Protein AF-A0A9P8FH21-F1 (afdb_monomer_lite)

InterPro domains:
  IPR045810 eIF3h, C-terminal [PF19445] (9-127)

pLDDT: mean 87.43, std 12.47, range [43.47, 97.5]

Secondary structure (DSSP, 8-state):
-----TTPPP-GGG--S--HHHHHHHHHHHHHHHHHHHHHHHHHHHHHHHHHHHHHHHHHHHHHHHHHHHHHHTTPPPPPS-THHHH--PPPPPPHHHHHHHHHHHHHHHHHHHHHHHHHHHHHHHHHHHHS----

Organism: Aureobasidium melanogenum (NCBI:txid46634)

Radius of gyration: 32.11 Å; chains: 1; bounding box: 63×46×96 Å

Foldseek 3Di:
DDDPDDDPDDCPLLDLDPDPVLVVLVVLLVVLVVQLVVVVVVQVVLVVQQVVLVVVLVVVLVVLVVVQVVCVVVVHDRDDSCCSVVVTDRDDHDDPVSNVVSVVSNVVSVVVNVVVVVSSVVSVVVVVVVVDPDPD

Sequence (136 aa):
SLTTLPLAPNFDSLDLSIDPFLEKTCDLLLDSIETHHTELNNYQFYQRSLAREQAKITQWQTKRKAENASRAATKQPLLPEDEWQKLFKLPQEPSRLETLVNSRQVEQYARQVDAFTASISAKMFAVKSNLVPSDD

Structure (mmCIF, N/CA/C/O backbone):
data_AF-A0A9P8FH21-F1
#
_entry.id   AF-A0A9P8FH21-F1
#
loop_
_atom_site.group_PDB
_atom_site.id
_atom_site.type_symbol
_atom_site.label_atom_id
_atom_site.label_alt_id
_atom_site.label_comp_id
_atom_site.label_asym_id
_atom_site.label_entity_id
_atom_site.label_seq_id
_atom_site.pdbx_PDB_ins_code
_atom_site.Cartn_x
_atom_site.Cartn_y
_atom_site.Cartn_z
_atom_site.occupancy
_atom_site.B_iso_or_equiv
_atom_site.auth_seq_id
_atom_site.auth_comp_id
_atom_site.auth_asym_id
_atom_site.auth_atom_id
_atom_site.pdbx_PDB_model_num
ATOM 1 N N . SER A 1 1 ? 8.493 25.691 -58.695 1.00 46.06 1 SER A N 1
ATOM 2 C CA . SER A 1 1 ? 8.823 24.294 -59.027 1.00 46.06 1 SER A CA 1
ATOM 3 C C . SER A 1 1 ? 10.108 23.892 -58.353 1.00 46.06 1 SER A C 1
ATOM 5 O O . SER A 1 1 ? 11.081 24.608 -58.540 1.00 46.06 1 SER A O 1
ATOM 7 N N . LEU A 1 2 ? 10.079 22.795 -57.588 1.00 43.47 2 LEU A N 1
ATOM 8 C CA . LEU A 1 2 ? 10.987 21.635 -57.660 1.00 43.47 2 LEU A CA 1
ATOM 9 C C . LEU A 1 2 ? 10.788 20.782 -56.389 1.00 43.47 2 LEU A C 1
ATOM 11 O O . LEU A 1 2 ? 11.421 20.994 -55.364 1.00 43.47 2 LEU A O 1
ATOM 15 N N . THR A 1 3 ? 9.816 19.868 -56.488 1.00 46.44 3 THR A N 1
ATOM 16 C CA . THR A 1 3 ? 9.839 18.494 -55.949 1.00 46.44 3 THR A CA 1
ATOM 17 C C . THR A 1 3 ? 10.473 18.265 -54.572 1.00 46.44 3 THR A C 1
ATOM 19 O O . THR A 1 3 ? 11.654 17.946 -54.468 1.00 46.44 3 THR A O 1
ATOM 22 N N . THR A 1 4 ? 9.639 18.237 -53.528 1.00 56.69 4 THR A N 1
ATOM 23 C CA . THR A 1 4 ? 9.825 17.272 -52.435 1.00 56.69 4 THR A CA 1
ATOM 24 C C . THR A 1 4 ? 9.817 15.883 -53.072 1.00 56.69 4 THR A C 1
ATOM 26 O O . THR A 1 4 ? 8.760 15.449 -53.532 1.00 56.69 4 THR A O 1
ATOM 29 N N . LEU A 1 5 ? 10.974 15.227 -53.200 1.00 55.31 5 LEU A N 1
ATOM 30 C CA . LEU A 1 5 ? 11.023 13.838 -53.658 1.00 55.31 5 LEU A CA 1
ATOM 31 C C . LEU A 1 5 ? 10.168 13.004 -52.688 1.00 55.31 5 LEU A C 1
ATOM 33 O O . LEU A 1 5 ? 10.528 12.908 -51.513 1.00 55.31 5 LEU A O 1
ATOM 37 N N . PRO A 1 6 ? 9.045 12.410 -53.121 1.00 62.22 6 PRO A N 1
ATOM 38 C CA . PRO A 1 6 ? 8.458 11.331 -52.352 1.00 62.22 6 PRO A CA 1
ATOM 39 C C . PRO A 1 6 ? 9.403 10.128 -52.523 1.00 62.22 6 PRO A C 1
ATOM 41 O O . PRO A 1 6 ? 9.824 9.860 -53.645 1.00 62.22 6 PRO A O 1
ATOM 44 N N . LEU A 1 7 ? 9.729 9.411 -51.441 1.00 59.97 7 LEU A N 1
ATOM 45 C CA . LEU A 1 7 ? 10.553 8.180 -51.415 1.00 59.97 7 LEU A CA 1
ATOM 46 C C . LEU A 1 7 ? 12.087 8.341 -51.291 1.00 59.97 7 LEU A C 1
ATOM 48 O O . LEU A 1 7 ? 12.834 7.563 -51.881 1.00 59.97 7 LEU A O 1
ATOM 52 N N . ALA A 1 8 ? 12.605 9.253 -50.464 1.00 68.75 8 ALA A N 1
ATOM 53 C CA . ALA A 1 8 ? 13.892 8.933 -49.830 1.00 68.75 8 ALA A CA 1
ATOM 54 C C . ALA A 1 8 ? 13.624 7.877 -48.734 1.00 68.75 8 ALA A C 1
ATOM 56 O O . ALA A 1 8 ? 12.715 8.093 -47.927 1.00 68.75 8 ALA A O 1
ATOM 57 N N . PRO A 1 9 ? 14.327 6.729 -48.704 1.00 76.81 9 PRO A N 1
ATOM 58 C CA . PRO A 1 9 ? 14.134 5.748 -47.641 1.00 76.81 9 PRO A CA 1
ATOM 59 C C . PRO A 1 9 ? 14.473 6.371 -46.276 1.00 76.81 9 PRO A C 1
ATOM 61 O O . PRO A 1 9 ? 15.553 6.932 -46.099 1.00 76.81 9 PRO A O 1
ATOM 64 N N . ASN A 1 10 ? 13.533 6.295 -45.326 1.00 79.38 10 ASN A N 1
ATOM 65 C CA . ASN A 1 10 ? 13.765 6.672 -43.932 1.00 79.38 10 ASN A CA 1
ATOM 66 C C . ASN A 1 10 ? 14.359 5.460 -43.193 1.00 79.38 10 ASN A C 1
ATOM 68 O O . ASN A 1 10 ? 13.703 4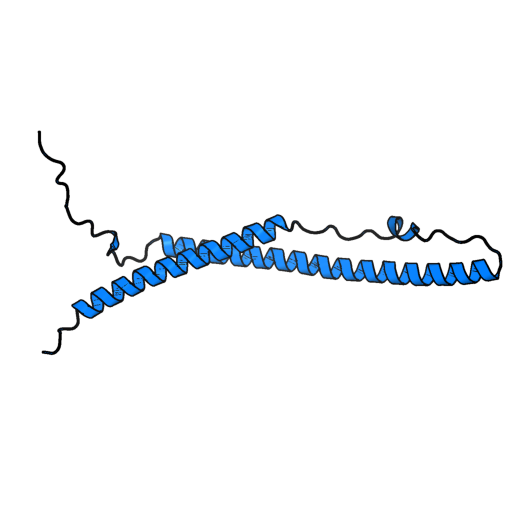.422 -43.075 1.00 79.38 10 ASN A O 1
ATOM 72 N N . PHE A 1 11 ? 15.587 5.610 -42.695 1.00 80.12 11 PHE A N 1
ATOM 73 C CA . PHE A 1 11 ? 16.305 4.577 -41.948 1.00 80.12 11 PHE A CA 1
ATOM 74 C C . PHE A 1 11 ? 16.319 4.805 -40.427 1.00 80.12 11 PHE A C 1
ATOM 76 O O . PHE A 1 11 ? 16.902 3.991 -39.720 1.00 80.12 11 PHE A O 1
ATOM 83 N N . ASP A 1 12 ? 15.644 5.836 -39.906 1.00 79.31 12 ASP A N 1
ATOM 84 C CA . ASP A 1 12 ? 15.582 6.160 -38.468 1.00 79.31 12 ASP A CA 1
ATOM 85 C C . ASP A 1 12 ? 15.056 4.971 -37.652 1.00 79.31 12 ASP A C 1
ATOM 87 O O . ASP A 1 12 ? 15.526 4.677 -36.557 1.00 79.31 12 ASP A O 1
ATOM 91 N N . SER A 1 13 ? 14.108 4.216 -38.219 1.00 75.56 13 SER A N 1
ATOM 92 C CA . SER A 1 13 ? 13.564 3.010 -37.581 1.00 75.56 13 SER A CA 1
ATOM 93 C C . SER A 1 13 ? 14.587 1.881 -37.403 1.00 75.56 13 SER A C 1
ATOM 95 O O . SER A 1 13 ? 14.368 1.015 -36.553 1.00 75.56 13 SER A O 1
ATOM 97 N N . LEU A 1 14 ? 15.682 1.889 -38.175 1.00 76.94 14 LEU A N 1
ATOM 98 C CA . LEU A 1 14 ? 16.759 0.896 -38.154 1.00 76.94 14 LEU A CA 1
ATOM 99 C C . LEU A 1 14 ? 17.937 1.303 -37.263 1.00 76.94 14 LEU A C 1
ATOM 101 O O . LEU A 1 14 ? 18.882 0.522 -37.143 1.00 76.94 14 LEU A O 1
ATOM 105 N N . ASP A 1 15 ? 17.892 2.480 -36.634 1.00 79.25 15 ASP A N 1
ATOM 106 C CA . ASP A 1 15 ? 18.950 2.894 -35.720 1.00 79.25 15 ASP A CA 1
ATOM 107 C C . ASP A 1 15 ? 19.029 1.951 -34.502 1.00 79.25 15 ASP A C 1
ATOM 109 O O . ASP A 1 15 ? 18.019 1.479 -33.961 1.00 79.25 15 ASP A O 1
ATOM 113 N N . LEU A 1 16 ? 20.266 1.636 -34.120 1.00 73.06 16 LEU A N 1
ATOM 114 C CA . LEU A 1 16 ? 20.643 0.748 -33.021 1.00 73.06 16 LEU A CA 1
ATOM 115 C C . LEU A 1 16 ? 21.127 1.515 -31.788 1.00 73.06 16 LEU A C 1
ATOM 117 O O . LEU A 1 16 ? 21.454 0.882 -30.782 1.00 73.06 16 LEU A O 1
ATOM 121 N N . SER A 1 17 ? 21.210 2.847 -31.854 1.00 70.81 17 SER A N 1
ATOM 122 C CA . SER A 1 17 ? 21.583 3.655 -30.699 1.00 70.81 17 SER A CA 1
ATOM 123 C C . SER A 1 17 ? 20.645 3.370 -29.514 1.00 70.81 17 SER A C 1
ATOM 125 O O . SER A 1 17 ? 19.428 3.231 -29.664 1.00 70.81 17 SER A O 1
ATOM 127 N N . ILE A 1 18 ? 21.225 3.199 -28.319 1.00 65.19 18 ILE A N 1
ATOM 128 C CA . ILE A 1 18 ? 20.440 3.120 -27.085 1.00 65.19 18 ILE A CA 1
ATOM 129 C C . ILE A 1 18 ? 19.862 4.516 -26.879 1.00 65.19 18 ILE A C 1
ATOM 131 O O . ILE A 1 18 ? 20.578 5.447 -26.517 1.00 65.19 18 ILE A O 1
ATOM 135 N N . ASP A 1 19 ? 18.580 4.652 -27.195 1.00 68.44 19 ASP A N 1
ATOM 136 C CA . ASP A 1 19 ? 17.860 5.912 -27.116 1.00 68.44 19 ASP A CA 1
ATOM 137 C C . ASP A 1 19 ? 17.854 6.405 -25.651 1.00 68.44 19 ASP A C 1
ATOM 139 O O . ASP A 1 19 ? 17.496 5.619 -24.764 1.00 68.44 19 ASP A O 1
ATOM 143 N N . PRO A 1 20 ? 18.191 7.681 -25.366 1.00 77.81 20 PRO A N 1
ATOM 144 C CA . PRO A 1 20 ? 17.926 8.329 -24.074 1.00 77.81 20 PRO A CA 1
ATOM 145 C C . PRO A 1 20 ? 16.510 8.070 -23.529 1.00 77.81 20 PRO A C 1
ATOM 147 O O . PRO A 1 20 ? 16.260 8.143 -22.325 1.00 77.81 20 PRO A O 1
ATOM 150 N N . PHE A 1 21 ? 15.568 7.745 -24.416 1.00 80.31 21 PHE A N 1
ATOM 151 C CA . PHE A 1 21 ? 14.236 7.277 -24.076 1.00 80.31 21 PHE A CA 1
ATOM 152 C C . PHE A 1 21 ? 14.211 5.990 -23.233 1.00 80.31 21 PHE A C 1
ATOM 154 O O . PHE A 1 21 ? 13.417 5.920 -22.293 1.00 80.31 21 PHE A O 1
ATOM 161 N N . LEU A 1 22 ? 15.052 4.983 -23.516 1.00 85.88 22 LEU A N 1
ATOM 162 C CA . LEU A 1 22 ? 15.085 3.741 -22.730 1.00 85.88 22 LEU A CA 1
ATOM 163 C C . LEU A 1 22 ? 15.569 4.014 -21.307 1.00 85.88 22 LEU A C 1
ATOM 165 O O . LEU A 1 22 ? 14.910 3.588 -20.363 1.00 85.88 22 LEU A O 1
ATOM 169 N N . GLU A 1 23 ? 16.686 4.729 -21.161 1.00 89.75 23 GLU A N 1
ATOM 170 C CA . GLU A 1 23 ? 17.256 5.087 -19.855 1.00 89.75 23 GLU A CA 1
ATOM 171 C C . GLU A 1 23 ? 16.203 5.785 -18.992 1.00 89.75 23 GLU A C 1
ATOM 173 O O . GLU A 1 23 ? 15.837 5.292 -17.926 1.00 89.75 23 GLU A O 1
ATOM 178 N N . LYS A 1 24 ? 15.580 6.835 -19.537 1.00 91.81 24 LYS A N 1
ATOM 179 C CA . LYS A 1 24 ? 14.515 7.565 -18.850 1.00 91.81 24 LYS A CA 1
ATOM 180 C C . LYS A 1 24 ? 13.305 6.691 -18.514 1.00 91.81 24 LYS A C 1
ATOM 182 O O . LYS A 1 24 ? 12.692 6.869 -17.467 1.00 91.81 24 LYS A O 1
ATOM 187 N N . THR A 1 25 ? 12.913 5.775 -19.398 1.00 92.12 25 THR A N 1
ATOM 188 C CA . THR A 1 25 ? 11.771 4.880 -19.141 1.00 92.12 25 THR A CA 1
ATOM 189 C C . THR A 1 25 ? 12.088 3.895 -18.017 1.00 92.12 25 THR A C 1
ATOM 191 O O . THR A 1 25 ? 11.220 3.619 -17.191 1.00 92.12 25 THR A O 1
ATOM 194 N N . CYS A 1 26 ? 13.324 3.398 -17.950 1.00 93.19 26 CYS A N 1
ATOM 195 C CA . CYS A 1 26 ? 13.796 2.563 -16.850 1.00 93.19 26 CYS A CA 1
ATOM 196 C C . CYS A 1 26 ? 13.823 3.334 -15.524 1.00 93.19 26 CYS A C 1
ATOM 198 O O . CYS A 1 26 ? 13.344 2.801 -14.527 1.00 93.19 26 CYS A O 1
ATOM 200 N N . ASP A 1 27 ? 14.290 4.585 -15.514 1.00 95.19 27 ASP A N 1
ATOM 201 C CA . ASP A 1 27 ? 14.259 5.434 -14.315 1.00 95.19 27 ASP A CA 1
ATOM 202 C C . ASP A 1 27 ? 12.822 5.643 -13.818 1.00 95.19 27 ASP A C 1
ATOM 204 O O . ASP A 1 27 ? 12.506 5.390 -12.657 1.00 95.19 27 ASP A O 1
ATOM 208 N N . LEU A 1 28 ? 11.907 6.002 -14.726 1.00 95.56 28 LEU A N 1
ATOM 209 C CA . LEU A 1 28 ? 10.488 6.172 -14.401 1.00 95.56 28 LEU A CA 1
ATOM 210 C C . LEU A 1 28 ? 9.838 4.871 -13.907 1.00 95.56 28 LEU A C 1
ATOM 212 O O . LEU A 1 28 ? 8.974 4.902 -13.026 1.00 95.56 28 LEU A O 1
ATOM 216 N N . LEU A 1 29 ? 10.245 3.722 -14.456 1.00 96.12 29 LEU A N 1
ATOM 217 C CA . LEU A 1 29 ? 9.797 2.417 -13.981 1.00 96.12 29 LEU A CA 1
ATOM 218 C C . LEU A 1 29 ? 10.263 2.177 -12.541 1.00 96.12 29 LEU A C 1
ATOM 220 O O . LEU A 1 29 ? 9.440 1.801 -11.706 1.00 96.12 29 LEU A O 1
ATOM 224 N N . LEU A 1 30 ? 11.537 2.422 -12.233 1.00 96.38 30 LEU A N 1
ATOM 225 C CA . LEU A 1 30 ? 12.087 2.248 -10.886 1.00 96.38 30 LEU A CA 1
ATOM 226 C C . LEU A 1 30 ? 11.380 3.148 -9.862 1.00 96.38 30 LEU A C 1
ATOM 228 O O . LEU A 1 30 ? 10.909 2.638 -8.842 1.00 96.38 30 LEU A O 1
ATOM 232 N N . ASP A 1 31 ? 11.199 4.432 -10.175 1.00 96.50 31 ASP A N 1
ATOM 233 C CA . ASP A 1 31 ? 10.489 5.388 -9.313 1.00 96.50 31 ASP A CA 1
ATOM 234 C C . ASP A 1 31 ? 9.032 4.963 -9.063 1.00 96.50 31 ASP A C 1
ATOM 236 O O . ASP A 1 31 ? 8.515 5.033 -7.939 1.00 96.50 31 ASP A O 1
ATOM 240 N N . SER A 1 32 ? 8.351 4.478 -10.110 1.00 94.62 32 SER A N 1
ATOM 241 C CA . SER A 1 32 ? 6.974 3.988 -9.986 1.00 94.62 32 SER A CA 1
ATOM 242 C C . SER A 1 32 ? 6.893 2.745 -9.092 1.00 94.62 32 SER A C 1
ATOM 244 O O . SER A 1 32 ? 6.011 2.659 -8.235 1.00 94.62 32 SER A O 1
ATOM 246 N N . ILE A 1 33 ? 7.856 1.822 -9.199 1.00 95.81 33 ILE A N 1
ATOM 247 C CA . ILE A 1 33 ? 7.936 0.625 -8.351 1.00 95.81 33 ILE A CA 1
ATOM 248 C C . ILE A 1 33 ? 8.176 1.008 -6.887 1.00 95.81 33 ILE A C 1
ATOM 250 O O . ILE A 1 33 ? 7.494 0.479 -6.005 1.00 95.81 33 ILE A O 1
ATOM 254 N N . GLU A 1 34 ? 9.096 1.933 -6.605 1.00 96.31 34 GLU A N 1
ATOM 255 C CA . GLU A 1 34 ? 9.363 2.394 -5.237 1.00 96.31 34 GLU A CA 1
ATOM 256 C C . GLU A 1 34 ? 8.126 3.053 -4.616 1.00 96.31 34 GLU A C 1
ATOM 258 O O . GLU A 1 34 ? 7.715 2.726 -3.493 1.00 96.31 34 GLU A O 1
ATOM 263 N N . THR A 1 35 ? 7.467 3.922 -5.382 1.00 94.50 35 THR A N 1
ATOM 264 C CA . THR A 1 35 ? 6.224 4.563 -4.952 1.00 94.50 35 THR A CA 1
ATOM 265 C C . THR A 1 35 ? 5.136 3.507 -4.718 1.00 94.50 35 THR A C 1
ATOM 267 O O . THR A 1 35 ? 4.415 3.563 -3.722 1.00 94.50 35 THR A O 1
ATOM 270 N N . HIS A 1 36 ? 5.034 2.490 -5.583 1.00 94.00 36 HIS A N 1
ATOM 271 C CA . HIS A 1 36 ? 4.020 1.439 -5.461 1.00 94.00 36 HIS A CA 1
ATOM 272 C C . HIS A 1 36 ? 4.242 0.626 -4.185 1.00 94.00 36 HIS A C 1
ATOM 274 O O . HIS A 1 36 ? 3.301 0.312 -3.452 1.00 94.00 36 HIS A O 1
ATOM 280 N N . HIS A 1 37 ? 5.503 0.336 -3.880 1.00 93.88 37 HIS A N 1
ATOM 281 C CA . HIS A 1 37 ? 5.882 -0.386 -2.680 1.00 93.88 37 HIS A CA 1
ATOM 282 C C . HIS A 1 37 ? 5.603 0.426 -1.405 1.00 93.88 37 HIS A C 1
ATOM 284 O O . HIS A 1 37 ? 5.139 -0.126 -0.405 1.00 93.88 37 HIS A O 1
ATOM 290 N N . THR A 1 38 ? 5.812 1.741 -1.444 1.00 93.88 38 THR A N 1
ATOM 291 C CA . THR A 1 38 ? 5.459 2.653 -0.344 1.00 93.88 38 THR A CA 1
ATOM 292 C C . THR A 1 38 ? 3.951 2.650 -0.077 1.00 93.88 38 THR A C 1
ATOM 294 O O . THR A 1 38 ? 3.523 2.441 1.062 1.00 93.88 38 THR A O 1
ATOM 297 N N . GLU A 1 39 ? 3.133 2.775 -1.124 1.00 91.62 39 GLU A N 1
ATOM 298 C CA . GLU A 1 39 ? 1.669 2.720 -1.019 1.00 91.62 39 GLU A CA 1
ATOM 299 C C . GLU A 1 39 ? 1.170 1.374 -0.469 1.00 91.62 39 GLU A C 1
ATOM 301 O O . GLU A 1 39 ? 0.307 1.328 0.415 1.00 91.62 39 GLU A O 1
ATOM 306 N N . LEU A 1 40 ? 1.760 0.260 -0.916 1.00 91.19 40 LEU A N 1
ATOM 307 C CA . LEU A 1 40 ? 1.452 -1.066 -0.377 1.00 91.19 40 LEU A CA 1
ATOM 308 C C . LEU A 1 40 ? 1.767 -1.168 1.118 1.00 91.19 40 LEU A C 1
ATOM 310 O O . LEU A 1 40 ? 0.956 -1.696 1.883 1.00 91.19 40 LEU A O 1
ATOM 314 N N . ASN A 1 41 ? 2.915 -0.652 1.556 1.00 93.62 41 ASN A N 1
ATOM 315 C CA . ASN A 1 41 ? 3.290 -0.657 2.969 1.00 93.62 41 ASN A CA 1
ATOM 316 C C . ASN A 1 41 ? 2.314 0.166 3.824 1.00 93.62 41 ASN A C 1
ATOM 318 O O . ASN A 1 41 ? 1.899 -0.294 4.896 1.00 93.62 41 ASN A O 1
ATOM 322 N N . ASN A 1 42 ? 1.882 1.329 3.330 1.00 93.12 42 ASN A N 1
ATOM 323 C CA . ASN A 1 42 ? 0.864 2.159 3.979 1.00 93.12 42 ASN A CA 1
ATOM 324 C C . ASN A 1 42 ? -0.461 1.399 4.135 1.00 93.12 42 ASN A C 1
ATOM 326 O O . ASN A 1 42 ? -1.042 1.360 5.226 1.00 93.12 42 ASN A O 1
ATOM 330 N N . TYR A 1 43 ? -0.910 0.722 3.075 1.00 92.56 43 TYR A N 1
ATOM 331 C CA . TYR A 1 43 ? -2.133 -0.078 3.108 1.00 92.56 43 TYR A CA 1
ATOM 332 C C . TYR A 1 43 ? -2.036 -1.268 4.073 1.00 92.56 43 TYR A C 1
ATOM 334 O O . TYR A 1 43 ? -2.951 -1.519 4.860 1.00 92.56 43 TYR A O 1
ATOM 342 N N . GLN A 1 44 ? -0.908 -1.978 4.089 1.00 94.12 44 GLN A N 1
ATOM 343 C CA . GLN A 1 44 ? -0.686 -3.072 5.035 1.00 94.12 44 GLN A CA 1
ATOM 344 C C . GLN A 1 44 ? -0.667 -2.586 6.490 1.00 94.12 44 GLN A C 1
ATOM 346 O O . GLN A 1 44 ? -1.193 -3.257 7.383 1.00 94.12 44 GLN A O 1
ATOM 351 N N . PHE A 1 45 ? -0.071 -1.419 6.756 1.00 95.56 45 PHE A N 1
ATOM 352 C CA . PHE A 1 45 ? -0.115 -0.804 8.080 1.00 95.56 45 PHE A CA 1
ATOM 353 C C . PHE A 1 45 ? -1.556 -0.488 8.498 1.00 95.56 45 PHE A C 1
ATOM 355 O O . PHE A 1 45 ? -1.962 -0.851 9.609 1.00 95.56 45 PHE A O 1
ATOM 362 N N . TYR A 1 46 ? -2.335 0.114 7.596 1.00 95.88 46 TYR A N 1
ATOM 363 C CA . TYR A 1 46 ? -3.760 0.359 7.797 1.00 95.88 46 TYR A CA 1
ATOM 364 C C . TYR A 1 46 ? -4.513 -0.935 8.132 1.00 95.88 46 TYR A C 1
ATOM 366 O O . TYR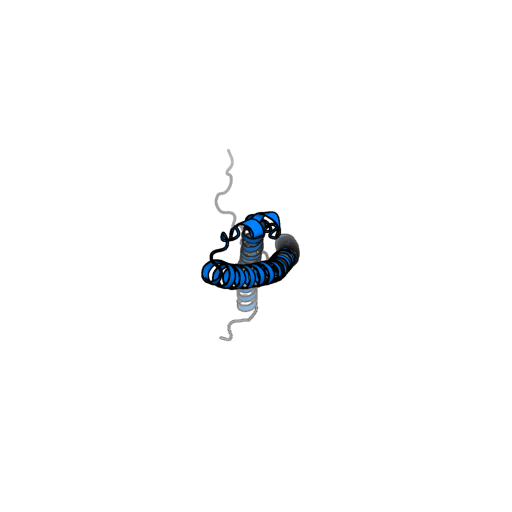 A 1 46 ? -5.175 -0.989 9.169 1.00 95.88 46 TYR A O 1
ATOM 374 N N . GLN A 1 47 ? -4.344 -2.003 7.343 1.00 95.69 47 GLN A N 1
ATOM 375 C CA . GLN A 1 47 ? -5.006 -3.289 7.586 1.00 95.69 47 GLN A CA 1
ATOM 376 C C . GLN A 1 47 ? -4.676 -3.869 8.966 1.00 95.69 47 GLN A C 1
ATOM 378 O O . GLN A 1 47 ? -5.574 -4.308 9.686 1.00 95.69 47 GLN A O 1
ATOM 383 N N . ARG A 1 48 ? -3.401 -3.833 9.379 1.00 97.19 48 ARG A N 1
ATOM 384 C CA . ARG A 1 48 ? -3.002 -4.290 10.722 1.00 97.19 48 ARG A CA 1
ATOM 385 C C . ARG A 1 48 ? -3.649 -3.450 11.821 1.00 97.19 48 ARG A C 1
ATOM 387 O O . ARG A 1 48 ? -4.032 -3.992 12.856 1.00 97.19 48 ARG A O 1
ATOM 394 N N . SER A 1 49 ? -3.751 -2.138 11.625 1.00 96.06 49 SER A N 1
ATOM 395 C CA . SER A 1 49 ? -4.396 -1.239 12.584 1.00 96.06 49 SER A CA 1
ATOM 396 C C . SER A 1 49 ? -5.898 -1.500 12.683 1.00 96.06 49 SER A C 1
ATOM 398 O O . SER A 1 49 ? -6.426 -1.658 13.784 1.00 96.06 49 SER A O 1
ATOM 400 N N . LEU A 1 50 ? -6.561 -1.649 11.536 1.00 96.88 50 LEU A N 1
ATOM 401 C CA . LEU A 1 50 ? -7.980 -1.959 11.440 1.00 96.88 50 LEU A CA 1
ATOM 402 C C . LEU A 1 50 ? -8.303 -3.284 12.137 1.00 96.88 50 LEU A C 1
ATOM 404 O O . LEU A 1 50 ? -9.220 -3.339 12.951 1.00 96.88 50 LEU A O 1
ATOM 408 N N . ALA A 1 51 ? -7.514 -4.331 11.883 1.00 97.00 51 ALA A N 1
ATOM 409 C CA . ALA A 1 51 ? -7.706 -5.641 12.500 1.00 97.00 51 ALA A CA 1
ATOM 410 C C . ALA A 1 51 ? -7.611 -5.584 14.035 1.00 97.00 51 ALA A C 1
ATOM 412 O O . ALA A 1 51 ? -8.413 -6.211 14.731 1.00 97.00 51 ALA A O 1
ATOM 413 N N . ARG A 1 52 ? -6.668 -4.800 14.579 1.00 96.88 52 ARG A N 1
ATOM 414 C CA . ARG A 1 52 ? -6.545 -4.605 16.033 1.00 96.88 52 ARG A CA 1
ATOM 415 C C . ARG A 1 52 ? -7.763 -3.902 16.623 1.00 96.88 52 ARG A C 1
ATOM 417 O O . ARG A 1 52 ? -8.263 -4.344 17.655 1.00 96.88 52 ARG A O 1
ATOM 424 N N . GLU A 1 53 ? -8.243 -2.832 15.993 1.00 96.12 53 GLU A N 1
ATOM 425 C CA . GLU A 1 53 ? -9.433 -2.121 16.479 1.00 96.12 53 GLU A CA 1
ATOM 426 C C . GLU A 1 53 ? -10.695 -2.982 16.356 1.00 96.12 53 GLU A C 1
ATOM 428 O O . GLU A 1 53 ? -11.475 -3.072 17.304 1.00 96.12 53 GLU A O 1
ATOM 433 N N . GLN A 1 54 ? -10.849 -3.724 15.258 1.00 96.19 54 GLN A N 1
ATOM 434 C CA . GLN A 1 54 ? -11.973 -4.640 15.075 1.00 96.19 54 GLN A CA 1
ATOM 435 C C . GLN A 1 54 ? -11.995 -5.751 16.136 1.00 96.19 54 GLN A C 1
ATOM 437 O O . GLN A 1 54 ? -13.064 -6.113 16.635 1.00 96.19 54 GLN A O 1
ATOM 442 N N . ALA A 1 55 ? -10.827 -6.264 16.535 1.00 97.25 55 ALA A N 1
ATOM 443 C CA . ALA A 1 55 ? -10.722 -7.240 17.616 1.00 97.25 55 ALA A CA 1
ATOM 444 C C . ALA A 1 55 ? -11.180 -6.655 18.965 1.00 97.25 55 ALA A C 1
ATOM 446 O O . ALA A 1 55 ? -11.928 -7.311 19.695 1.00 97.25 55 ALA A O 1
ATOM 447 N N . LYS A 1 56 ? -10.803 -5.406 19.279 1.00 96.69 56 LYS A N 1
ATOM 448 C CA . LYS A 1 56 ? -11.257 -4.711 20.498 1.00 96.69 56 LYS A CA 1
ATOM 449 C C . LYS A 1 56 ? -12.769 -4.494 20.500 1.00 96.69 56 LYS A C 1
ATOM 451 O O . LYS A 1 56 ? -13.416 -4.781 21.506 1.00 96.69 56 LYS A O 1
ATOM 456 N N . ILE A 1 57 ? -13.332 -4.049 19.374 1.00 97.06 57 ILE A N 1
ATOM 457 C CA . ILE A 1 57 ? -14.780 -3.856 19.209 1.00 97.06 57 ILE A CA 1
ATOM 458 C C . ILE A 1 57 ? -15.513 -5.184 19.419 1.00 97.06 57 ILE A C 1
ATOM 460 O O . ILE A 1 57 ? -16.446 -5.253 20.214 1.00 97.06 57 ILE A O 1
ATOM 464 N N . THR A 1 58 ? -15.046 -6.259 18.782 1.00 96.94 58 THR A N 1
ATOM 465 C CA . THR A 1 58 ? -15.652 -7.596 18.901 1.00 96.94 58 THR A CA 1
ATOM 466 C C . THR A 1 58 ? -15.613 -8.102 20.346 1.00 96.94 58 THR A C 1
ATOM 468 O O . THR A 1 58 ? -16.605 -8.624 20.864 1.00 96.94 58 THR A O 1
ATOM 471 N N . GLN A 1 59 ? -14.486 -7.908 21.038 1.00 97.19 59 GLN A N 1
ATOM 472 C CA . GLN A 1 59 ? -14.355 -8.278 22.446 1.00 97.19 59 GLN A CA 1
ATOM 473 C C . GLN A 1 59 ? -15.294 -7.453 23.337 1.00 97.19 59 GLN A C 1
ATOM 475 O O . GLN A 1 59 ? -15.927 -8.007 24.239 1.00 97.19 59 GLN A O 1
ATOM 480 N N . TRP A 1 60 ? -15.408 -6.145 23.088 1.00 97.50 60 TRP A N 1
ATOM 481 C CA . TRP A 1 60 ? -16.330 -5.268 23.808 1.00 97.50 60 TRP A CA 1
ATOM 482 C C . TRP A 1 60 ? -17.785 -5.699 23.600 1.00 97.50 60 TRP A C 1
ATOM 484 O O . TRP A 1 60 ? -18.509 -5.865 24.578 1.00 97.50 60 TRP A O 1
ATOM 494 N N . GLN A 1 61 ? -18.190 -5.968 22.355 1.00 96.56 61 GLN A N 1
ATOM 495 C CA . GLN A 1 61 ? -19.551 -6.397 22.016 1.00 96.56 61 GLN A CA 1
ATOM 496 C C . GLN A 1 61 ? -19.893 -7.729 22.685 1.00 96.56 61 GLN A C 1
ATOM 498 O O . GLN A 1 61 ? -20.964 -7.879 23.269 1.00 96.56 61 GLN A O 1
ATOM 503 N N . THR A 1 62 ? -18.951 -8.675 22.678 1.00 97.06 62 THR A N 1
ATOM 504 C CA . THR A 1 62 ? -19.114 -9.972 23.349 1.00 97.06 62 THR A CA 1
ATOM 505 C C . THR A 1 62 ? -19.338 -9.795 24.853 1.00 97.06 62 THR A C 1
ATOM 507 O O . THR A 1 62 ? -20.259 -10.389 25.415 1.00 97.06 62 THR A O 1
ATOM 510 N N . LYS A 1 63 ? -18.544 -8.934 25.509 1.00 96.62 63 LYS A N 1
ATOM 511 C CA . LYS A 1 63 ? -18.709 -8.620 26.939 1.00 96.62 63 LYS A CA 1
ATOM 512 C C . LYS A 1 63 ? -20.041 -7.923 27.219 1.00 96.62 63 LYS A C 1
ATOM 514 O O . LYS A 1 63 ? -20.742 -8.324 28.144 1.00 96.62 63 LYS A O 1
ATOM 519 N N . ARG A 1 64 ? -20.416 -6.931 26.404 1.00 97.19 64 ARG A N 1
ATOM 520 C CA . ARG A 1 64 ? -21.675 -6.184 26.542 1.00 97.19 64 ARG A CA 1
ATOM 521 C C . ARG A 1 64 ? -22.889 -7.103 26.407 1.00 97.19 64 ARG A C 1
ATOM 523 O O . ARG A 1 64 ? -23.795 -7.030 27.230 1.00 97.19 64 ARG A O 1
ATOM 530 N N . LYS A 1 65 ? -22.871 -8.026 25.443 1.00 96.25 65 LYS A N 1
ATOM 531 C CA . LYS A 1 65 ? -23.932 -9.025 25.253 1.00 96.25 65 LYS A CA 1
ATOM 532 C C . LYS A 1 65 ? -24.061 -9.975 26.448 1.00 96.25 65 LYS A C 1
ATOM 534 O O . LYS A 1 65 ? -25.173 -10.268 26.881 1.00 96.25 65 LYS A O 1
ATOM 539 N N . ALA A 1 66 ? -22.939 -10.435 27.003 1.00 96.19 66 ALA A N 1
ATOM 540 C CA . ALA A 1 66 ? -22.941 -11.284 28.196 1.00 96.19 66 ALA A CA 1
ATOM 541 C C . ALA A 1 66 ? -23.483 -10.543 29.434 1.00 96.19 66 ALA A C 1
ATOM 543 O O . ALA A 1 66 ? -24.277 -11.103 30.190 1.00 96.19 66 ALA A O 1
ATOM 544 N N . GLU A 1 67 ? -23.114 -9.270 29.617 1.00 96.31 67 GLU A N 1
ATOM 545 C CA . GLU A 1 67 ? -23.661 -8.428 30.689 1.00 96.31 67 GLU A CA 1
ATOM 546 C C . GLU A 1 67 ? -25.173 -8.226 30.523 1.00 96.31 67 GLU A C 1
ATOM 548 O O . GLU A 1 67 ? -25.933 -8.411 31.474 1.00 96.31 67 GLU A O 1
ATOM 553 N N . ASN A 1 68 ? -25.621 -7.917 29.306 1.00 96.50 68 ASN A N 1
ATOM 554 C CA . ASN A 1 68 ? -27.033 -7.746 28.978 1.00 96.50 68 ASN A CA 1
ATOM 555 C C . ASN A 1 68 ? -27.858 -9.011 29.264 1.00 96.50 68 ASN A C 1
ATOM 557 O O . ASN A 1 68 ? -28.958 -8.910 29.806 1.00 96.50 68 ASN A O 1
ATOM 561 N N . ALA A 1 69 ? -27.316 -10.203 28.993 1.00 96.00 69 ALA A N 1
ATOM 562 C CA . ALA A 1 69 ? -27.965 -11.464 29.350 1.00 96.00 69 ALA A CA 1
ATOM 563 C C . ALA A 1 69 ? -28.139 -11.626 30.875 1.00 96.00 69 ALA A C 1
ATOM 565 O O . ALA A 1 69 ? -29.204 -12.035 31.339 1.00 96.00 69 ALA A O 1
ATOM 566 N N . SER A 1 70 ? -27.126 -11.249 31.665 1.00 95.75 70 SER A N 1
ATOM 567 C CA . SER A 1 70 ? -27.196 -11.262 33.136 1.00 95.75 70 SER A CA 1
ATOM 568 C C . SER A 1 70 ? -28.198 -10.233 33.687 1.00 95.75 70 SER A C 1
ATOM 570 O O . SER A 1 70 ? -29.008 -10.539 34.569 1.00 95.75 70 SER A O 1
ATOM 572 N N . ARG A 1 71 ? -28.214 -9.020 33.118 1.00 96.38 71 ARG A N 1
ATOM 573 C CA . ARG A 1 71 ? -29.191 -7.968 33.451 1.00 96.38 71 ARG A CA 1
ATOM 574 C C . ARG A 1 71 ? -30.620 -8.410 33.156 1.00 96.38 71 ARG A C 1
ATOM 576 O O . ARG A 1 71 ? -31.492 -8.251 34.004 1.00 96.38 71 ARG A O 1
ATOM 583 N N . ALA A 1 72 ? -30.852 -9.047 32.009 1.00 95.62 72 ALA A N 1
ATOM 584 C CA . ALA A 1 72 ? -32.162 -9.588 31.659 1.00 95.62 72 ALA A CA 1
ATOM 585 C C . ALA A 1 72 ? -32.639 -10.647 32.672 1.00 95.62 72 ALA A C 1
ATOM 587 O O . ALA A 1 72 ? -33.783 -10.588 33.126 1.00 95.62 72 ALA A O 1
ATOM 588 N N . ALA A 1 73 ? -31.758 -11.562 33.097 1.00 95.38 73 ALA A N 1
ATOM 589 C CA . ALA A 1 73 ? -32.077 -12.575 34.109 1.00 95.38 73 ALA A CA 1
ATOM 590 C C . ALA A 1 73 ? -32.439 -11.964 35.477 1.00 95.38 73 ALA A C 1
ATOM 592 O O . ALA A 1 73 ? -33.298 -12.482 36.189 1.00 95.38 73 ALA A O 1
ATOM 593 N N . THR A 1 74 ? -31.823 -10.832 35.824 1.00 95.94 74 THR A N 1
ATOM 594 C CA . THR A 1 74 ? -32.079 -10.082 37.066 1.00 95.94 74 THR A CA 1
ATOM 595 C C . THR A 1 74 ? -33.149 -8.993 36.918 1.00 95.94 74 THR A C 1
ATOM 597 O O . THR A 1 74 ? -33.370 -8.225 37.853 1.00 95.94 74 THR A O 1
ATOM 600 N N . LYS A 1 75 ? -33.850 -8.940 35.772 1.00 94.56 75 LYS A N 1
ATOM 601 C CA . LYS A 1 75 ? -34.878 -7.936 35.431 1.00 94.56 75 LYS A CA 1
ATOM 602 C C . LYS A 1 75 ? -34.377 -6.482 35.494 1.00 94.56 75 LYS A C 1
ATOM 604 O O . LYS A 1 75 ? -35.155 -5.565 35.749 1.00 94.56 75 LYS A O 1
ATOM 609 N N . GLN A 1 76 ? -33.088 -6.266 35.250 1.00 95.00 76 GLN A N 1
ATOM 610 C CA . GLN A 1 76 ? -32.494 -4.943 35.082 1.00 95.00 76 GLN A CA 1
ATOM 611 C C . GLN A 1 76 ? -32.590 -4.477 33.619 1.00 95.00 76 GLN A C 1
ATOM 613 O O . GLN A 1 76 ? -32.579 -5.309 32.707 1.00 95.00 76 GLN A O 1
ATOM 618 N N . PRO A 1 77 ? -32.650 -3.157 33.364 1.00 92.94 77 PRO A N 1
ATOM 619 C CA . PRO A 1 77 ? -32.630 -2.625 32.007 1.00 92.94 77 PRO A CA 1
ATOM 620 C C . PRO A 1 77 ? -31.308 -2.953 31.298 1.00 92.94 77 PRO A C 1
ATOM 622 O O . PRO A 1 77 ? -30.228 -2.893 31.895 1.00 92.94 77 PRO A O 1
ATOM 625 N N . LEU A 1 78 ? -31.423 -3.288 30.012 1.00 94.12 78 LEU A N 1
ATOM 626 C CA . LEU A 1 78 ? -30.307 -3.584 29.112 1.00 94.12 78 LEU A CA 1
ATOM 627 C C . LEU A 1 78 ? -29.488 -2.318 28.840 1.00 94.12 78 LEU A C 1
ATOM 629 O O . LEU A 1 78 ? -30.034 -1.217 28.756 1.00 94.12 78 LEU A O 1
ATOM 633 N N . LEU A 1 79 ? -28.180 -2.486 28.674 1.00 93.69 79 LEU A N 1
ATOM 634 C CA . LEU A 1 79 ? -27.293 -1.419 28.231 1.00 93.69 79 LEU A CA 1
ATOM 635 C C . LEU A 1 79 ? -27.255 -1.345 26.695 1.00 93.69 79 LEU A C 1
ATOM 637 O O . LEU A 1 79 ? -27.404 -2.381 26.037 1.00 93.69 79 LEU A O 1
ATOM 641 N N . PRO A 1 80 ? -26.995 -0.160 26.111 1.00 93.00 80 PRO A N 1
ATOM 642 C CA . PRO A 1 80 ? -26.916 0.002 24.660 1.00 93.00 80 PRO A CA 1
ATOM 643 C C . PRO A 1 80 ? -25.788 -0.834 24.041 1.00 93.00 80 PRO A C 1
ATOM 645 O O . PRO A 1 80 ? -24.709 -0.970 24.619 1.00 93.00 80 PRO A O 1
ATOM 648 N N . GLU A 1 81 ? -26.006 -1.388 22.851 1.00 91.31 81 GLU A N 1
ATOM 649 C CA . GLU A 1 81 ? -25.011 -2.221 22.153 1.00 91.31 81 GLU A CA 1
ATOM 650 C C . GLU A 1 81 ? -24.222 -1.456 21.080 1.00 91.31 81 GLU A C 1
ATOM 652 O O . GLU A 1 81 ? -23.309 -2.011 20.478 1.00 91.31 81 GLU A O 1
ATOM 657 N N . ASP A 1 82 ? -24.531 -0.180 20.860 1.00 92.00 82 ASP A N 1
ATOM 658 C CA . ASP A 1 82 ? -23.936 0.714 19.860 1.00 92.00 82 ASP A CA 1
ATOM 659 C C . ASP A 1 82 ? -22.884 1.678 20.440 1.00 92.00 82 ASP A C 1
ATOM 661 O O . ASP A 1 82 ? -22.150 2.317 19.688 1.00 92.00 82 ASP A O 1
ATOM 665 N N . GLU A 1 83 ? -22.736 1.744 21.770 1.00 93.06 83 GLU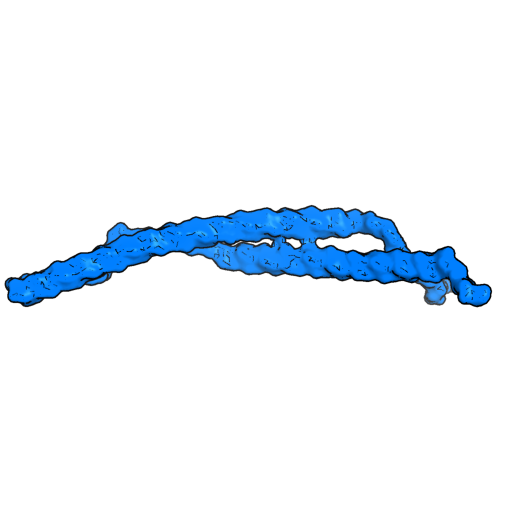 A N 1
ATOM 666 C CA . GLU A 1 83 ? -21.765 2.617 22.457 1.00 93.06 83 GLU A CA 1
ATOM 667 C C . GLU A 1 83 ? -20.323 2.469 21.950 1.00 93.06 83 GLU A C 1
ATOM 669 O O . GLU A 1 83 ? -19.556 3.435 21.978 1.00 93.06 83 GLU A O 1
ATOM 674 N N . TRP A 1 84 ? -19.949 1.294 21.440 1.00 91.38 84 TRP A N 1
ATOM 675 C CA . TRP A 1 84 ? -18.631 1.063 20.849 1.00 91.38 84 TRP A CA 1
ATOM 676 C C . TRP A 1 84 ? -18.295 2.055 19.726 1.00 91.38 84 TRP A C 1
ATOM 678 O O . TRP A 1 84 ? -17.128 2.395 19.570 1.00 91.38 84 TRP A O 1
ATOM 688 N N . GLN A 1 85 ? -19.286 2.581 18.999 1.00 92.06 85 GLN A N 1
ATOM 689 C CA . GLN A 1 85 ? -19.067 3.566 17.932 1.00 92.06 85 GLN A CA 1
ATOM 690 C C . GLN A 1 85 ? -18.498 4.892 18.457 1.00 92.06 85 GLN A C 1
ATOM 692 O O . GLN A 1 85 ? -17.815 5.610 17.732 1.00 92.06 85 GLN A O 1
ATOM 697 N N . LYS A 1 86 ? -18.773 5.227 19.724 1.00 92.88 86 LYS A N 1
ATOM 698 C CA . LYS A 1 86 ? -18.219 6.412 20.398 1.00 92.88 86 LYS A CA 1
ATOM 699 C C . LYS A 1 86 ? -16.890 6.104 21.087 1.00 92.88 86 LYS A C 1
ATOM 701 O O . LYS A 1 86 ? -16.046 6.989 21.209 1.00 92.88 86 LYS A O 1
ATOM 706 N N . LEU A 1 87 ? -16.722 4.866 21.556 1.00 92.19 87 LEU A N 1
ATOM 707 C CA . LEU A 1 87 ? -15.552 4.420 22.318 1.00 92.19 87 LEU A CA 1
ATOM 708 C C . LEU A 1 87 ? -14.348 4.095 21.427 1.00 92.19 87 LEU A C 1
ATOM 710 O O . LEU A 1 87 ? -13.212 4.357 21.820 1.00 92.19 87 LEU A O 1
ATOM 714 N N . PHE A 1 88 ? -14.585 3.529 20.244 1.00 93.94 88 PHE A N 1
ATOM 715 C CA . PHE A 1 88 ? -13.542 3.092 19.321 1.00 93.94 88 PHE A CA 1
ATOM 716 C C . PHE A 1 88 ? -13.565 3.941 18.055 1.00 93.94 88 PHE A C 1
ATOM 718 O O . PHE A 1 88 ? -14.612 4.162 17.452 1.00 93.94 88 PHE A O 1
ATOM 725 N N . LYS A 1 89 ? -12.385 4.396 17.631 1.00 92.69 89 LYS A N 1
ATOM 726 C CA . LYS A 1 89 ? -12.199 5.115 16.370 1.00 92.69 89 LYS A CA 1
ATOM 727 C C . LYS A 1 89 ? -11.469 4.204 15.400 1.00 92.69 89 LYS A C 1
ATOM 729 O O . LYS A 1 89 ? -10.339 3.803 15.671 1.00 92.69 89 LYS A O 1
ATOM 734 N N . LEU A 1 90 ? -12.115 3.878 14.283 1.00 91.38 90 LEU A N 1
ATOM 735 C CA . LEU A 1 90 ? -11.473 3.084 13.245 1.00 91.38 90 LEU A CA 1
ATOM 736 C C . LEU A 1 90 ? -10.382 3.921 12.555 1.00 91.38 90 LEU A C 1
ATOM 738 O O . LEU A 1 90 ? -10.569 5.128 12.368 1.00 91.38 90 LEU A O 1
ATOM 742 N N . PRO A 1 91 ? -9.248 3.307 12.172 1.00 92.19 91 PRO A N 1
ATOM 743 C CA . PRO A 1 91 ? -8.242 3.978 11.362 1.00 92.19 91 PRO A CA 1
ATOM 744 C C . PRO A 1 91 ? -8.850 4.472 10.047 1.00 92.19 91 PRO A C 1
ATOM 746 O O . PRO A 1 91 ? -9.740 3.827 9.490 1.00 92.19 91 PRO A O 1
ATOM 749 N N . GLN A 1 92 ? -8.354 5.595 9.536 1.00 90.50 92 GLN A N 1
ATOM 750 C CA . GLN A 1 92 ? -8.760 6.100 8.229 1.00 90.50 92 GLN A CA 1
ATOM 751 C C . GLN A 1 92 ? -8.133 5.243 7.126 1.00 90.50 92 GLN A C 1
ATOM 753 O O . GLN A 1 92 ? -6.932 4.970 7.158 1.00 90.50 92 GLN A O 1
ATOM 758 N N . GLU A 1 93 ? -8.950 4.819 6.162 1.00 90.00 93 GLU A N 1
ATOM 759 C CA . GLU A 1 93 ? -8.469 4.086 4.994 1.00 90.00 93 GLU A CA 1
ATOM 760 C C . GLU A 1 93 ? -7.604 5.006 4.114 1.00 90.00 93 GLU A C 1
ATOM 762 O O . GLU A 1 93 ? -8.039 6.120 3.796 1.00 90.00 93 GLU A O 1
ATOM 767 N N . PRO A 1 94 ? -6.383 4.585 3.731 1.00 88.62 94 PRO A N 1
ATOM 768 C CA . PRO A 1 94 ? -5.576 5.331 2.774 1.00 88.62 94 PRO A CA 1
ATOM 769 C C . PRO A 1 94 ? -6.240 5.332 1.388 1.00 88.62 94 PRO A C 1
ATOM 771 O O . PRO A 1 94 ? -7.034 4.451 1.055 1.00 88.62 94 PRO A O 1
ATOM 774 N N . SER A 1 95 ? -5.919 6.328 0.561 1.00 86.31 95 SER A N 1
ATOM 775 C CA . SER A 1 95 ? -6.518 6.466 -0.771 1.00 86.31 95 SER A CA 1
ATOM 776 C C . SER A 1 95 ? -6.189 5.267 -1.662 1.00 86.31 95 SER A C 1
ATOM 778 O O . SER A 1 95 ? -5.036 5.032 -2.008 1.00 86.31 95 SER A O 1
ATOM 780 N N . ARG A 1 96 ? -7.216 4.536 -2.110 1.00 86.69 96 ARG A N 1
ATOM 781 C CA . ARG A 1 96 ? -7.047 3.433 -3.074 1.00 86.69 96 ARG A CA 1
ATOM 782 C C . ARG A 1 96 ? -6.756 3.918 -4.495 1.00 86.69 96 ARG A C 1
ATOM 784 O 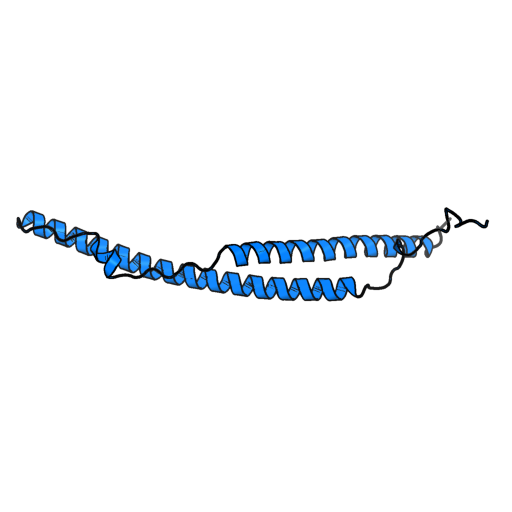O . ARG A 1 96 ? -6.261 3.142 -5.309 1.00 86.69 96 ARG A O 1
ATOM 791 N N . LEU A 1 97 ? -7.093 5.172 -4.803 1.00 91.50 97 LEU A N 1
ATOM 792 C CA . LEU A 1 97 ? -6.897 5.749 -6.132 1.00 91.50 97 LEU A CA 1
ATOM 793 C C . LEU A 1 97 ? -5.408 5.863 -6.468 1.00 91.50 97 LEU A C 1
ATOM 795 O O . LEU A 1 97 ? -5.007 5.456 -7.553 1.00 91.50 97 LEU A O 1
ATOM 799 N N . GLU A 1 98 ? -4.599 6.334 -5.520 1.00 86.31 98 GLU A N 1
ATOM 800 C CA . GLU A 1 98 ? -3.150 6.498 -5.699 1.00 86.31 98 GLU A CA 1
ATOM 801 C C . GLU A 1 98 ? -2.474 5.158 -5.999 1.00 86.31 98 GLU A C 1
ATOM 803 O O . GLU A 1 98 ? -1.750 5.018 -6.987 1.00 86.31 98 GLU A O 1
ATOM 808 N N . THR A 1 99 ? -2.806 4.117 -5.226 1.00 89.19 99 THR A N 1
ATOM 809 C CA . THR A 1 99 ? -2.300 2.760 -5.471 1.00 89.19 99 THR A CA 1
ATOM 810 C C . THR A 1 99 ? -2.682 2.249 -6.864 1.00 89.19 99 THR A C 1
ATOM 812 O O . THR A 1 99 ? -1.855 1.641 -7.547 1.00 89.19 99 THR A O 1
ATOM 815 N N . LEU A 1 100 ? -3.922 2.488 -7.310 1.00 91.75 100 LEU A N 1
ATOM 816 C CA . LEU A 1 100 ? -4.397 2.059 -8.630 1.00 91.75 100 LEU A CA 1
ATOM 817 C C . LEU A 1 100 ? -3.673 2.786 -9.766 1.00 91.75 100 LEU A C 1
ATOM 819 O O . LEU A 1 100 ? -3.233 2.137 -10.716 1.00 91.75 100 LEU A O 1
ATOM 823 N N . VAL A 1 101 ? -3.547 4.110 -9.668 1.00 93.69 101 VAL A N 1
ATOM 824 C CA . VAL A 1 101 ? -2.868 4.938 -10.674 1.00 93.69 101 VAL A CA 1
ATOM 825 C C . VAL A 1 101 ? -1.416 4.507 -10.807 1.00 93.69 101 VAL A C 1
ATOM 827 O O . VAL A 1 101 ? -0.955 4.239 -11.915 1.00 93.69 101 VAL A O 1
ATOM 830 N N . ASN A 1 102 ? -0.721 4.350 -9.686 1.00 92.19 102 ASN A N 1
ATOM 831 C CA . ASN A 1 102 ? 0.671 3.945 -9.697 1.00 92.19 102 ASN A CA 1
ATOM 832 C C . ASN A 1 102 ? 0.865 2.526 -10.261 1.00 92.19 102 ASN A C 1
ATOM 834 O O . ASN A 1 102 ? 1.703 2.305 -11.129 1.00 92.19 102 ASN A O 1
ATOM 838 N N . SER A 1 103 ? 0.002 1.574 -9.886 1.00 92.56 103 SER A N 1
ATOM 839 C CA . SER A 1 103 ? 0.042 0.219 -10.466 1.00 92.56 103 SER A CA 1
ATOM 840 C C . SER A 1 103 ? -0.050 0.243 -11.998 1.00 92.56 103 SER A C 1
ATOM 842 O O . SER A 1 103 ? 0.612 -0.540 -12.677 1.00 92.56 103 SER A O 1
ATOM 844 N N . ARG A 1 104 ? -0.851 1.159 -12.562 1.00 94.75 104 ARG A N 1
ATOM 845 C CA . ARG A 1 104 ? -0.940 1.349 -14.016 1.00 94.75 104 ARG A CA 1
ATOM 846 C C . ARG A 1 104 ? 0.282 2.030 -14.617 1.00 94.75 104 ARG A C 1
ATOM 848 O O . ARG A 1 104 ? 0.632 1.692 -15.744 1.00 94.75 104 ARG A O 1
ATOM 855 N N . GLN A 1 105 ? 0.930 2.943 -13.897 1.00 94.69 105 GLN A N 1
ATOM 856 C CA . GLN A 1 105 ? 2.189 3.552 -14.335 1.00 94.69 105 GLN A CA 1
ATOM 857 C C . GLN A 1 105 ? 3.304 2.503 -14.429 1.00 94.69 105 GLN A C 1
ATOM 859 O O . GLN A 1 105 ? 3.927 2.398 -15.483 1.00 94.69 105 GLN A O 1
ATOM 864 N N . VAL A 1 106 ? 3.465 1.654 -13.406 1.00 95.50 106 VAL A N 1
ATOM 865 C CA . VAL A 1 106 ? 4.407 0.516 -13.424 1.00 95.50 106 VAL A CA 1
ATOM 866 C C . VAL A 1 106 ? 4.161 -0.369 -14.650 1.00 95.50 106 VAL A C 1
ATOM 868 O O . VAL A 1 106 ? 5.071 -0.651 -15.426 1.00 95.50 106 VAL A O 1
ATOM 871 N N . GLU A 1 107 ? 2.907 -0.771 -14.868 1.00 95.94 107 GLU A N 1
ATOM 872 C CA . GLU A 1 107 ? 2.517 -1.620 -15.998 1.00 95.94 107 GLU A CA 1
ATOM 873 C C . GLU A 1 107 ? 2.801 -0.956 -17.358 1.00 95.94 107 GLU A C 1
ATOM 875 O O . GLU A 1 107 ? 3.212 -1.610 -18.318 1.00 95.94 107 GLU A O 1
ATOM 880 N N . GLN A 1 108 ? 2.569 0.352 -17.467 1.00 95.81 108 GLN A N 1
ATOM 881 C CA . GLN A 1 108 ? 2.821 1.108 -18.687 1.00 95.81 108 GLN A CA 1
ATOM 882 C C . GLN A 1 108 ? 4.314 1.208 -19.000 1.00 95.81 108 GLN A C 1
ATOM 884 O O . GLN A 1 108 ? 4.690 0.944 -20.143 1.00 95.81 108 GLN A O 1
ATOM 889 N N . TYR A 1 109 ? 5.151 1.565 -18.025 1.00 96.12 109 TYR A N 1
ATOM 890 C CA . TYR A 1 109 ? 6.593 1.671 -18.247 1.00 96.12 109 TYR A CA 1
ATOM 891 C C . TYR A 1 109 ? 7.218 0.306 -18.542 1.00 96.12 109 TYR A C 1
ATOM 893 O O . TYR A 1 109 ? 8.010 0.198 -19.475 1.00 96.12 109 TYR A O 1
ATOM 901 N N . ALA A 1 110 ? 6.780 -0.760 -17.862 1.00 94.8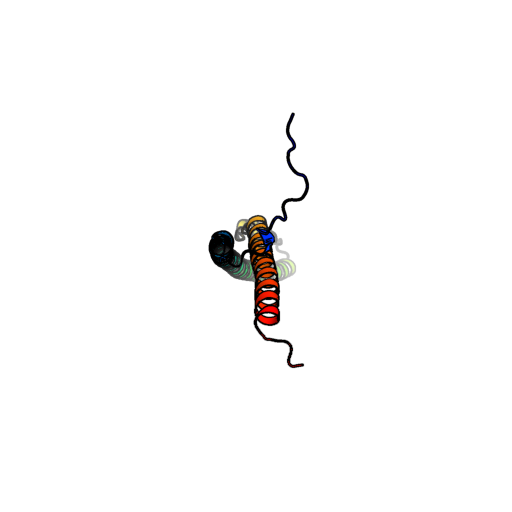1 110 ALA A N 1
ATOM 902 C CA . ALA A 1 110 ? 7.213 -2.124 -18.169 1.00 94.81 110 ALA A CA 1
ATOM 903 C C . ALA A 1 110 ? 6.921 -2.500 -19.634 1.00 94.81 110 ALA A C 1
ATOM 905 O O . ALA A 1 110 ? 7.814 -2.940 -20.354 1.00 94.81 110 ALA A O 1
ATOM 906 N N . ARG A 1 111 ? 5.705 -2.218 -20.127 1.00 95.56 111 ARG A N 1
ATOM 907 C CA . ARG A 1 111 ? 5.358 -2.443 -21.542 1.00 95.56 111 ARG A CA 1
ATOM 908 C C . ARG A 1 111 ? 6.219 -1.642 -22.517 1.00 95.56 111 ARG A C 1
ATOM 910 O O . ARG A 1 111 ? 6.499 -2.128 -23.610 1.00 95.56 111 ARG A O 1
ATOM 917 N N . GLN A 1 112 ? 6.590 -0.412 -22.166 1.00 93.56 112 GLN A N 1
ATOM 918 C CA . GLN A 1 112 ? 7.452 0.415 -23.012 1.00 93.56 112 GLN A CA 1
ATOM 919 C C . GLN A 1 112 ? 8.865 -0.177 -23.106 1.00 93.56 112 GLN A C 1
ATOM 921 O O . GLN A 1 112 ? 9.404 -0.270 -24.210 1.00 93.56 112 GLN A O 1
ATOM 926 N N . VAL A 1 113 ? 9.421 -0.652 -21.986 1.00 92.31 113 VAL A N 1
ATOM 927 C CA . VAL A 1 113 ? 10.717 -1.350 -21.948 1.00 92.31 113 VAL A CA 1
ATOM 928 C C . VAL A 1 113 ? 10.675 -2.645 -22.765 1.00 92.31 113 VAL A C 1
ATOM 930 O O . VAL A 1 113 ? 11.577 -2.889 -23.571 1.00 92.31 113 VAL A O 1
ATOM 933 N N . ASP A 1 114 ? 9.614 -3.442 -22.628 1.00 93.69 114 ASP A N 1
ATOM 934 C CA . ASP A 1 114 ? 9.443 -4.687 -23.386 1.00 93.69 114 ASP A CA 1
ATOM 935 C C . ASP A 1 114 ? 9.371 -4.425 -24.897 1.00 93.69 114 ASP A C 1
ATOM 937 O O . ASP A 1 114 ? 10.072 -5.065 -25.685 1.00 93.69 114 ASP A O 1
ATOM 941 N N . ALA A 1 115 ? 8.560 -3.447 -25.316 1.00 90.88 115 ALA A N 1
ATOM 942 C CA . ALA A 1 115 ? 8.419 -3.076 -26.723 1.00 90.88 115 ALA A CA 1
ATOM 943 C C . ALA A 1 115 ? 9.740 -2.564 -27.319 1.00 90.88 115 ALA A C 1
ATOM 945 O O . ALA A 1 115 ? 10.104 -2.939 -28.440 1.00 90.88 115 ALA A O 1
ATOM 946 N N . PHE A 1 116 ? 10.482 -1.747 -26.564 1.00 88.81 116 PHE A N 1
ATOM 947 C CA . PHE A 1 116 ? 11.801 -1.269 -26.972 1.00 88.81 116 PHE A CA 1
ATOM 948 C C . PHE A 1 116 ? 12.791 -2.430 -27.133 1.00 88.81 116 PHE A C 1
ATOM 950 O O . PHE A 1 116 ? 13.435 -2.565 -28.176 1.00 88.81 116 PHE A O 1
ATOM 957 N N . THR A 1 117 ? 12.853 -3.320 -26.139 1.00 8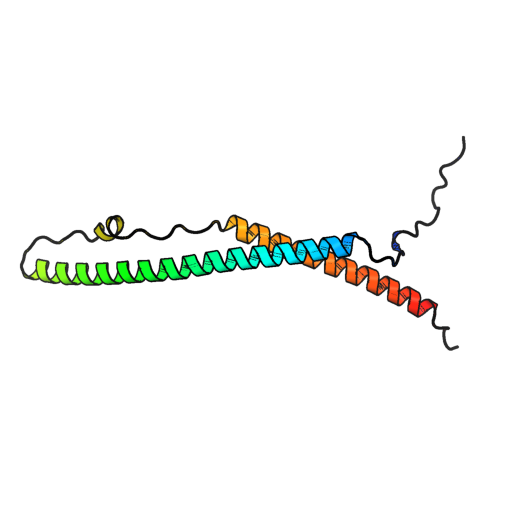8.44 117 THR A N 1
ATOM 958 C CA . THR A 1 117 ? 13.734 -4.496 -26.142 1.00 88.44 117 THR A CA 1
ATOM 959 C C . THR A 1 117 ? 13.442 -5.416 -27.323 1.00 88.44 117 THR A C 1
ATOM 961 O O . THR A 1 117 ? 14.371 -5.871 -27.996 1.00 88.44 117 THR A O 1
ATOM 964 N N . ALA A 1 118 ? 12.164 -5.655 -27.626 1.00 89.81 118 ALA A N 1
ATOM 965 C CA . ALA A 1 118 ? 11.753 -6.453 -28.775 1.00 89.81 118 ALA A CA 1
ATOM 966 C C . ALA A 1 118 ? 12.209 -5.821 -30.104 1.00 89.81 118 ALA A C 1
ATOM 968 O O . ALA A 1 118 ? 12.762 -6.515 -30.960 1.00 89.81 118 ALA A O 1
ATOM 969 N N . SER A 1 119 ? 12.039 -4.501 -30.259 1.00 87.44 119 SER A N 1
ATOM 970 C CA . SER A 1 119 ? 12.465 -3.767 -31.459 1.00 87.44 119 SER A CA 1
ATOM 971 C C . SER A 1 119 ? 13.981 -3.826 -31.667 1.00 87.44 119 SER A C 1
ATOM 973 O O . SER A 1 119 ? 14.445 -4.164 -32.757 1.00 87.44 119 SER A O 1
ATOM 975 N N . ILE A 1 120 ? 14.769 -3.532 -30.628 1.00 86.31 120 ILE A N 1
ATOM 976 C CA . ILE A 1 120 ? 16.237 -3.551 -30.709 1.00 86.31 120 ILE A CA 1
ATOM 977 C C . ILE A 1 120 ? 16.757 -4.964 -30.960 1.00 86.31 120 ILE A C 1
ATOM 979 O O . ILE A 1 120 ? 17.632 -5.149 -31.803 1.00 86.31 120 ILE A O 1
ATOM 983 N N . SER A 1 121 ? 16.183 -5.975 -30.306 1.00 88.19 121 SER A N 1
ATOM 984 C CA . SER A 1 121 ? 16.584 -7.372 -30.511 1.00 88.19 121 SER A CA 1
ATOM 985 C C . SER A 1 121 ? 16.369 -7.825 -31.958 1.00 88.19 121 SER A C 1
ATOM 987 O O . SER A 1 121 ? 17.250 -8.457 -32.543 1.00 88.19 121 SER A O 1
ATOM 989 N N . ALA A 1 122 ? 15.238 -7.450 -32.567 1.00 88.00 122 ALA A N 1
ATOM 990 C CA . ALA A 1 122 ? 14.967 -7.739 -33.973 1.00 88.00 122 ALA A CA 1
ATOM 991 C C . ALA A 1 122 ? 15.986 -7.061 -34.907 1.00 88.00 122 ALA A C 1
ATOM 993 O O . ALA A 1 122 ? 16.512 -7.704 -35.819 1.00 88.00 122 ALA A O 1
ATOM 994 N N . LYS A 1 123 ? 16.322 -5.790 -34.648 1.00 86.56 123 LYS A N 1
ATOM 995 C CA . LYS A 1 123 ? 17.332 -5.045 -35.420 1.00 86.56 123 LYS A CA 1
ATOM 996 C C . LYS A 1 123 ? 18.723 -5.659 -35.298 1.00 86.56 123 LYS A C 1
ATOM 998 O O . LYS A 1 123 ? 19.386 -5.883 -36.307 1.00 86.56 123 LYS A O 1
ATOM 1003 N N . MET A 1 124 ? 19.138 -6.003 -34.080 1.00 86.00 124 MET A N 1
ATOM 1004 C CA . MET A 1 124 ? 20.418 -6.664 -33.813 1.00 86.00 124 MET A CA 1
ATOM 1005 C C . MET A 1 124 ? 20.528 -8.007 -34.540 1.00 86.00 124 MET A C 1
ATOM 1007 O O . MET A 1 124 ? 21.573 -8.315 -35.115 1.00 86.00 124 MET A O 1
ATOM 1011 N N . PHE A 1 125 ? 19.450 -8.798 -34.558 1.00 87.88 125 PHE A N 1
ATOM 1012 C CA . PHE A 1 125 ? 19.429 -10.066 -35.283 1.00 87.88 125 PHE A CA 1
ATOM 1013 C C . PHE A 1 125 ? 19.522 -9.867 -36.800 1.00 87.88 125 PHE A C 1
ATOM 1015 O O . PHE A 1 125 ? 20.286 -10.576 -37.450 1.00 87.88 125 PHE A O 1
ATOM 1022 N N . ALA A 1 126 ? 18.815 -8.880 -37.360 1.00 85.69 126 ALA A N 1
ATOM 1023 C CA . ALA A 1 126 ? 18.895 -8.552 -38.784 1.00 85.69 126 ALA A CA 1
ATOM 1024 C C . ALA A 1 126 ? 20.314 -8.121 -39.197 1.00 85.69 126 ALA A C 1
ATOM 1026 O O . ALA A 1 126 ? 20.835 -8.595 -40.206 1.00 85.69 126 ALA A O 1
ATOM 1027 N N . VAL A 1 127 ? 20.977 -7.288 -38.385 1.00 83.50 127 VAL A N 1
ATOM 1028 C CA . VAL A 1 127 ? 22.379 -6.905 -38.612 1.00 83.50 127 VAL A CA 1
ATOM 1029 C C . VAL A 1 127 ? 23.296 -8.123 -38.533 1.00 83.50 127 VAL A C 1
ATOM 1031 O O . VAL A 1 127 ? 24.085 -8.346 -39.445 1.00 83.50 127 VAL A O 1
ATOM 1034 N N . LYS A 1 128 ? 23.163 -8.963 -37.499 1.00 80.38 128 LYS A N 1
ATOM 1035 C CA . LYS A 1 128 ? 23.970 -10.185 -37.366 1.00 80.38 128 LYS A CA 1
ATOM 1036 C C . LYS A 1 128 ? 23.771 -11.142 -38.546 1.00 80.38 128 LYS A C 1
ATOM 1038 O O . LYS A 1 128 ? 24.754 -11.654 -39.067 1.00 80.38 128 LYS A O 1
ATOM 1043 N N . SER A 1 129 ? 22.528 -11.374 -38.969 1.00 77.50 129 SER A N 1
ATOM 1044 C CA . SER A 1 129 ? 22.205 -12.260 -40.094 1.00 77.50 129 SER A CA 1
ATOM 1045 C C . SER A 1 129 ? 22.790 -11.764 -41.415 1.00 77.50 129 SER A C 1
ATOM 1047 O O . SER A 1 129 ? 23.147 -12.584 -42.247 1.00 77.50 129 SER A O 1
ATOM 1049 N N . ASN A 1 130 ? 22.901 -10.447 -41.603 1.00 69.12 130 ASN A N 1
ATOM 1050 C CA . ASN A 1 130 ? 23.522 -9.861 -42.792 1.00 69.12 130 ASN A CA 1
ATOM 1051 C C . ASN A 1 130 ? 25.061 -9.828 -42.723 1.00 69.12 130 ASN A C 1
ATOM 1053 O O . ASN A 1 130 ? 25.707 -9.662 -43.753 1.00 69.12 130 ASN A O 1
ATOM 1057 N N . LEU A 1 131 ? 25.657 -9.944 -41.529 1.00 63.62 131 LEU A N 1
ATOM 1058 C CA . LEU A 1 131 ? 27.113 -9.945 -41.328 1.00 63.62 131 LEU A CA 1
ATOM 1059 C C . LEU A 1 131 ? 27.742 -11.345 -41.402 1.00 63.62 131 LEU A C 1
ATOM 1061 O O . LEU A 1 131 ? 28.955 -11.449 -41.578 1.00 63.62 131 LEU A O 1
ATOM 1065 N N . VAL A 1 132 ? 26.952 -12.410 -41.251 1.00 60.91 132 VAL A N 1
ATOM 1066 C CA . VAL A 1 132 ? 27.410 -13.790 -41.455 1.00 60.91 132 VAL A CA 1
ATOM 1067 C C . VAL A 1 132 ? 27.188 -14.134 -42.932 1.00 60.91 132 VAL A C 1
ATOM 1069 O O . VAL A 1 132 ? 26.037 -14.093 -43.371 1.00 60.91 132 VAL A O 1
ATOM 1072 N N . PRO A 1 133 ? 28.241 -14.435 -43.720 1.00 60.25 133 PRO A N 1
ATOM 1073 C CA . PRO A 1 133 ? 28.067 -14.896 -45.093 1.00 60.25 133 PRO A CA 1
ATOM 1074 C C . PRO A 1 133 ? 27.153 -16.121 -45.094 1.00 60.25 133 PRO A C 1
ATOM 1076 O O . PRO A 1 133 ? 27.259 -16.968 -44.209 1.00 60.25 133 PRO A O 1
ATOM 1079 N N . SER A 1 134 ? 26.242 -16.213 -46.058 1.00 62.16 134 SER A N 1
ATOM 1080 C CA . SER A 1 134 ? 25.545 -17.473 -46.304 1.00 62.16 134 SER A CA 1
ATOM 1081 C C . SER A 1 134 ? 26.609 -18.497 -46.698 1.00 62.16 134 SER A C 1
ATOM 1083 O O . SER A 1 134 ? 27.302 -18.279 -47.689 1.00 62.16 134 SER A O 1
ATOM 1085 N N . ASP A 1 135 ? 26.800 -19.536 -45.883 1.00 61.59 135 ASP A N 1
ATOM 1086 C CA . ASP A 1 135 ? 27.635 -20.683 -46.245 1.00 61.59 135 ASP A CA 1
ATOM 1087 C C . ASP A 1 135 ? 26.929 -21.426 -47.397 1.00 61.59 135 ASP A C 1
ATOM 1089 O O . ASP A 1 135 ? 26.145 -22.347 -47.158 1.00 61.59 135 ASP A O 1
ATOM 1093 N N . ASP A 1 136 ? 27.152 -20.955 -48.627 1.00 49.44 136 ASP A N 1
ATOM 1094 C CA . ASP A 1 136 ? 27.026 -21.736 -49.866 1.00 49.44 136 ASP A CA 1
ATOM 1095 C C . ASP A 1 136 ? 28.351 -22.464 -50.158 1.00 49.44 136 ASP A C 1
ATOM 1097 O O . ASP A 1 136 ? 29.430 -21.830 -50.034 1.00 49.44 136 ASP A O 1
#